Protein AF-A0A0U5F9D6-F1 (afdb_monomer_lite)

Secondary structure (DSSP, 8-state):
---HHHHHHHHTTTSHHHHHHHHHHHHHHHTBPBGGGHHHHHHTT--S-EEEHHHHHT--TT--SHHHHHHHTTPPEEEEBHHHHHTTS--EEEEEEEEEEEEEEE-SSTT-EEEEEEEEETTEEEEE-TTBEEEE-

Structure (mmCIF, N/CA/C/O backbone):
data_AF-A0A0U5F9D6-F1
#
_entry.id   AF-A0A0U5F9D6-F1
#
loop_
_atom_site.group_PDB
_atom_site.id
_atom_site.type_symbol
_atom_site.label_atom_id
_atom_site.label_alt_id
_atom_site.label_comp_id
_atom_site.label_asym_id
_atom_site.label_entity_id
_atom_site.label_seq_id
_atom_site.pdbx_PDB_ins_code
_atom_site.Cartn_x
_atom_site.Cartn_y
_atom_site.Cartn_z
_atom_site.occupancy
_atom_site.B_iso_or_equiv
_atom_site.auth_seq_id
_atom_site.auth_comp_id
_atom_site.auth_asym_id
_atom_site.auth_atom_id
_atom_site.pdbx_PDB_model_num
ATOM 1 N N . MET A 1 1 ? 6.878 -4.707 -37.206 1.00 58.22 1 MET A N 1
ATOM 2 C CA . MET A 1 1 ? 8.078 -3.952 -36.777 1.00 58.22 1 MET A CA 1
ATOM 3 C C . MET A 1 1 ? 7.713 -3.258 -35.471 1.00 58.22 1 MET A C 1
ATOM 5 O O . MET A 1 1 ? 6.906 -2.344 -35.515 1.00 58.22 1 MET A O 1
ATOM 9 N N . GLY A 1 2 ? 8.171 -3.765 -34.323 1.00 60.22 2 GLY A N 1
ATOM 10 C CA . GLY A 1 2 ? 7.666 -3.317 -33.017 1.00 60.22 2 GLY A CA 1
ATOM 11 C C . GLY A 1 2 ? 8.093 -1.899 -32.628 1.00 60.22 2 GLY A C 1
ATOM 12 O O . GLY A 1 2 ? 9.126 -1.391 -33.102 1.00 60.22 2 GLY A O 1
ATOM 13 N N . THR A 1 3 ? 7.311 -1.267 -31.755 1.00 76.88 3 THR A N 1
ATOM 14 C CA . THR A 1 3 ? 7.600 0.065 -31.203 1.00 76.88 3 THR A CA 1
ATOM 15 C C . THR A 1 3 ? 8.933 0.074 -30.439 1.00 76.88 3 THR A C 1
ATOM 17 O O . THR A 1 3 ? 9.499 -0.965 -30.083 1.00 76.88 3 THR A O 1
ATOM 20 N N . ARG A 1 4 ? 9.504 1.264 -30.207 1.00 70.12 4 ARG A N 1
ATOM 21 C CA . ARG A 1 4 ? 10.765 1.402 -29.451 1.00 70.12 4 ARG A CA 1
ATOM 22 C C . ARG A 1 4 ? 10.640 0.817 -28.036 1.00 70.12 4 ARG A C 1
ATOM 24 O O . ARG A 1 4 ? 11.594 0.209 -27.555 1.00 70.12 4 ARG A O 1
ATOM 31 N N . SER A 1 5 ? 9.469 0.960 -27.418 1.00 66.94 5 SER A N 1
ATOM 32 C CA . SER A 1 5 ? 9.148 0.407 -26.100 1.00 66.94 5 SER A CA 1
ATOM 33 C C . SER A 1 5 ? 9.071 -1.120 -26.116 1.00 66.94 5 SER A C 1
ATOM 35 O O . SER A 1 5 ? 9.673 -1.756 -25.258 1.00 66.94 5 SER A O 1
ATOM 37 N N . GLU A 1 6 ? 8.443 -1.723 -27.131 1.00 69.38 6 GLU A N 1
ATOM 38 C CA . GLU A 1 6 ? 8.389 -3.188 -27.287 1.00 69.38 6 GLU A CA 1
ATOM 39 C C . GLU A 1 6 ? 9.782 -3.805 -27.450 1.00 69.38 6 GLU A C 1
ATOM 41 O O . GLU A 1 6 ? 10.104 -4.819 -26.832 1.00 69.38 6 GLU A O 1
ATOM 46 N N . ARG A 1 7 ? 10.655 -3.160 -28.236 1.00 69.31 7 ARG A N 1
ATOM 47 C CA . ARG A 1 7 ? 12.043 -3.617 -28.414 1.00 69.31 7 ARG A CA 1
ATOM 48 C C . ARG A 1 7 ? 12.877 -3.494 -27.140 1.00 69.31 7 ARG A C 1
ATOM 50 O O . ARG A 1 7 ? 13.763 -4.316 -26.924 1.00 69.31 7 ARG A O 1
ATOM 57 N N . ALA A 1 8 ? 12.623 -2.480 -26.314 1.00 63.12 8 ALA A N 1
ATOM 58 C CA . ALA A 1 8 ? 13.271 -2.346 -25.014 1.00 63.12 8 ALA A CA 1
ATOM 59 C C . ALA A 1 8 ? 12.760 -3.409 -24.028 1.00 63.12 8 ALA A C 1
ATOM 61 O O . ALA A 1 8 ? 13.573 -4.080 -23.401 1.00 63.12 8 ALA A O 1
ATOM 62 N N . ALA A 1 9 ? 11.445 -3.634 -23.957 1.00 64.69 9 ALA A N 1
ATOM 63 C CA . ALA A 1 9 ? 10.848 -4.654 -23.095 1.00 64.69 9 ALA A CA 1
ATOM 64 C C . ALA A 1 9 ? 11.375 -6.066 -23.410 1.00 64.69 9 ALA A C 1
ATOM 66 O O . ALA A 1 9 ? 11.763 -6.793 -22.498 1.00 64.69 9 ALA A O 1
ATOM 67 N N . ALA A 1 10 ? 11.492 -6.421 -24.695 1.00 67.94 10 ALA A N 1
ATOM 68 C CA . ALA A 1 10 ? 12.020 -7.718 -25.121 1.00 67.94 10 ALA A CA 1
ATOM 69 C C . ALA A 1 10 ? 13.488 -7.951 -24.711 1.00 67.94 10 ALA A C 1
ATOM 71 O O . ALA A 1 10 ? 13.870 -9.079 -24.418 1.00 67.94 10 ALA A O 1
ATOM 72 N N . ARG A 1 11 ? 14.315 -6.896 -24.653 1.00 70.31 11 ARG A N 1
ATOM 73 C CA . ARG A 1 11 ? 15.733 -6.995 -24.249 1.00 70.31 11 ARG A CA 1
ATOM 74 C C . ARG A 1 11 ? 15.929 -7.248 -22.757 1.00 70.31 11 ARG A C 1
ATOM 76 O O . ARG A 1 11 ? 16.976 -7.753 -22.374 1.00 70.31 11 ARG A O 1
ATOM 83 N N . TYR A 1 12 ? 14.951 -6.875 -21.937 1.00 67.00 12 TYR A N 1
ATOM 84 C CA . TYR A 1 12 ? 15.023 -6.974 -20.478 1.00 67.00 12 TYR A CA 1
ATOM 85 C C . TYR A 1 12 ? 14.043 -8.004 -19.906 1.00 67.00 12 TYR A C 1
ATOM 87 O O . TYR A 1 12 ? 13.879 -8.074 -18.688 1.00 67.00 12 TYR A O 1
ATOM 95 N N . ALA A 1 13 ? 13.393 -8.804 -20.755 1.00 72.69 13 ALA A N 1
ATOM 96 C CA . ALA A 1 13 ? 12.479 -9.854 -20.326 1.00 72.69 13 ALA A CA 1
ATOM 97 C C . ALA A 1 13 ? 13.170 -10.804 -19.328 1.00 72.69 13 ALA A C 1
ATOM 99 O O . ALA A 1 13 ? 14.269 -11.287 -19.582 1.00 72.69 13 ALA A O 1
ATOM 100 N N . GLY A 1 14 ? 12.537 -11.031 -18.173 1.00 73.75 14 GLY A N 1
ATOM 101 C CA . GLY A 1 14 ? 13.081 -11.873 -17.099 1.00 73.75 14 GLY A CA 1
ATOM 102 C C . GLY A 1 14 ? 14.136 -11.212 -16.201 1.00 73.75 14 GLY A C 1
ATOM 103 O O . GLY A 1 14 ? 14.626 -11.858 -15.285 1.00 73.75 14 GLY A O 1
ATOM 104 N N . SER A 1 15 ? 14.482 -9.940 -16.426 1.00 81.50 15 SER A N 1
ATOM 105 C CA . SER A 1 15 ? 15.375 -9.190 -15.529 1.00 81.50 15 SE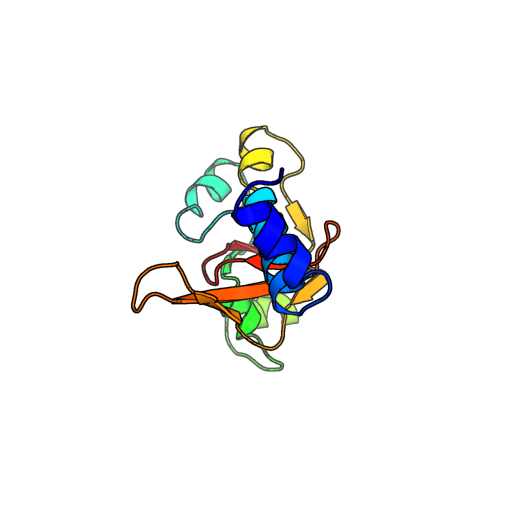R A CA 1
ATOM 106 C C . SER A 1 15 ? 14.633 -8.582 -14.333 1.00 81.50 15 SER A C 1
ATOM 108 O O . SER A 1 15 ? 13.431 -8.319 -14.413 1.00 81.50 15 SER A O 1
ATOM 110 N N . ALA A 1 16 ? 15.377 -8.227 -13.280 1.00 78.81 16 ALA A N 1
ATOM 111 C CA . ALA A 1 16 ? 14.863 -7.468 -12.134 1.00 78.81 16 ALA A CA 1
ATOM 112 C C . ALA A 1 16 ? 14.184 -6.143 -12.546 1.00 78.81 16 ALA A C 1
ATOM 114 O O . ALA A 1 16 ? 13.212 -5.710 -11.936 1.00 78.81 16 ALA A O 1
ATOM 115 N N . LEU A 1 17 ? 14.643 -5.512 -13.636 1.00 79.25 17 LEU A N 1
ATOM 116 C CA . LEU A 1 17 ? 14.007 -4.308 -14.176 1.00 79.25 17 LEU A CA 1
ATOM 117 C C . LEU A 1 17 ? 12.625 -4.608 -14.776 1.00 79.25 17 LEU A C 1
ATOM 119 O O . LEU A 1 17 ? 11.698 -3.813 -14.625 1.00 79.25 17 LEU A O 1
ATOM 123 N N . ALA A 1 18 ? 12.475 -5.737 -15.475 1.00 81.75 18 ALA A N 1
ATOM 124 C CA . ALA A 1 18 ? 11.175 -6.152 -15.997 1.00 81.75 18 ALA A CA 1
ATOM 125 C C . ALA A 1 18 ? 10.213 -6.529 -14.866 1.00 81.75 18 ALA A C 1
ATOM 127 O O . ALA A 1 18 ? 9.034 -6.197 -14.944 1.00 81.75 18 ALA A O 1
ATOM 128 N N . GLU A 1 19 ? 10.713 -7.162 -13.810 1.00 84.31 19 GLU A N 1
ATOM 129 C CA . GLU A 1 19 ? 9.939 -7.472 -12.611 1.00 84.31 19 GLU A CA 1
ATOM 130 C C . GLU A 1 19 ? 9.460 -6.214 -11.882 1.00 84.31 19 GLU A C 1
ATOM 132 O O . GLU A 1 19 ? 8.256 -6.060 -11.684 1.00 84.31 19 GLU A O 1
ATOM 137 N N . ALA A 1 20 ? 10.350 -5.253 -11.619 1.00 84.12 20 ALA A N 1
ATOM 138 C CA . ALA A 1 20 ? 9.979 -3.968 -11.030 1.00 84.12 20 ALA A CA 1
ATOM 139 C C . ALA A 1 20 ? 8.949 -3.211 -11.890 1.00 84.12 20 ALA A C 1
ATOM 141 O O . ALA A 1 20 ? 7.994 -2.640 -11.370 1.00 84.12 20 ALA A O 1
ATOM 142 N N . ASN A 1 21 ? 9.085 -3.239 -13.220 1.00 85.75 21 ASN A N 1
ATOM 143 C CA . ASN A 1 21 ? 8.097 -2.621 -14.108 1.00 85.75 21 ASN A CA 1
ATOM 144 C C . ASN A 1 21 ? 6.728 -3.317 -14.050 1.00 85.75 21 ASN A C 1
ATOM 146 O O . ASN A 1 21 ? 5.711 -2.624 -14.084 1.00 85.75 21 ASN A O 1
ATOM 150 N N . ARG A 1 22 ? 6.687 -4.655 -13.939 1.00 87.75 22 ARG A N 1
ATOM 151 C CA . ARG A 1 22 ? 5.435 -5.406 -13.741 1.00 87.75 22 ARG A CA 1
ATOM 152 C C . ARG A 1 22 ? 4.791 -5.058 -12.404 1.00 87.75 22 ARG A C 1
ATOM 154 O O . ARG A 1 22 ? 3.627 -4.679 -12.395 1.00 87.75 22 ARG A O 1
ATOM 161 N N . ALA A 1 23 ? 5.552 -5.093 -11.313 1.00 89.69 23 ALA A N 1
ATOM 162 C CA . ALA A 1 23 ? 5.040 -4.745 -9.989 1.00 89.69 23 ALA A CA 1
ATOM 163 C C . ALA A 1 23 ? 4.543 -3.292 -9.928 1.00 89.69 23 ALA A C 1
ATOM 165 O O . ALA A 1 23 ? 3.531 -2.990 -9.297 1.00 89.69 23 ALA A O 1
ATOM 166 N N . ARG A 1 24 ? 5.199 -2.372 -10.646 1.00 90.00 24 ARG A N 1
ATOM 167 C CA . ARG A 1 24 ? 4.718 -0.992 -10.782 1.00 90.00 24 ARG A CA 1
ATOM 168 C C . ARG A 1 24 ? 3.410 -0.905 -11.565 1.00 90.00 24 ARG A C 1
ATOM 170 O O . ARG A 1 24 ? 2.571 -0.082 -11.221 1.00 90.00 24 ARG A O 1
ATOM 177 N N . ALA A 1 25 ? 3.238 -1.710 -12.613 1.00 90.31 25 ALA A N 1
ATOM 178 C CA . ALA A 1 25 ? 1.980 -1.761 -13.356 1.00 90.31 25 ALA A CA 1
ATOM 179 C C . ALA A 1 25 ? 0.837 -2.259 -12.459 1.00 90.31 25 ALA A C 1
ATOM 181 O O . ALA A 1 25 ? -0.189 -1.591 -12.387 1.00 90.31 25 ALA A O 1
ATOM 182 N N . VAL A 1 26 ? 1.068 -3.326 -11.683 1.00 92.06 26 VAL A N 1
ATOM 183 C CA . VAL A 1 26 ? 0.111 -3.810 -10.673 1.00 92.06 26 VAL A CA 1
ATOM 184 C C . VAL A 1 26 ? -0.217 -2.704 -9.669 1.00 92.06 26 VAL A C 1
ATOM 186 O O . VAL A 1 26 ? -1.385 -2.418 -9.437 1.00 92.06 26 VAL A O 1
ATOM 189 N N . GLY A 1 27 ? 0.790 -2.016 -9.122 1.00 91.56 27 GLY A N 1
ATOM 190 C CA . GLY A 1 27 ? 0.570 -0.920 -8.172 1.00 91.56 27 GLY A CA 1
ATOM 191 C C . GLY A 1 27 ? -0.291 0.221 -8.730 1.00 91.56 27 GLY A C 1
ATOM 192 O O . GLY A 1 27 ? -1.146 0.748 -8.022 1.00 91.56 27 GLY A O 1
ATOM 193 N N . VAL A 1 28 ? -0.116 0.564 -10.010 1.00 91.06 28 VAL A N 1
ATOM 194 C CA . VAL A 1 28 ? -0.958 1.550 -10.710 1.00 91.06 28 VAL A CA 1
ATOM 195 C C . VAL A 1 28 ? -2.390 1.035 -10.871 1.00 91.06 28 VAL A C 1
ATOM 197 O O . VAL A 1 28 ? -3.329 1.773 -10.588 1.00 91.06 28 VAL A O 1
ATOM 200 N N . GLU A 1 29 ? -2.562 -0.219 -11.291 1.00 92.00 29 GLU A N 1
ATOM 201 C CA . GLU A 1 29 ? -3.876 -0.849 -11.489 1.00 92.00 29 GLU A CA 1
ATOM 202 C C . GLU A 1 29 ? -4.659 -1.028 -10.185 1.00 92.00 29 GLU A C 1
ATOM 204 O O . GLU A 1 29 ? -5.886 -0.965 -10.187 1.00 92.00 29 GLU A O 1
ATOM 209 N N . LEU A 1 30 ? -3.974 -1.233 -9.057 1.00 92.06 30 LEU A N 1
ATOM 210 C CA . LEU A 1 30 ? -4.627 -1.298 -7.751 1.00 92.06 30 LEU A CA 1
ATOM 211 C C . LEU A 1 30 ? -5.301 0.024 -7.374 1.00 92.06 30 LEU A C 1
ATOM 213 O O . LEU A 1 30 ? -6.274 -0.002 -6.616 1.00 92.06 30 LEU A O 1
ATOM 217 N N . GLY A 1 31 ? -4.781 1.157 -7.863 1.00 92.56 31 GLY A N 1
ATOM 218 C CA . GLY A 1 31 ? -5.325 2.484 -7.575 1.00 92.56 31 GLY A CA 1
ATOM 219 C C . GLY A 1 31 ? -5.504 2.726 -6.076 1.00 92.56 31 GLY A C 1
ATOM 220 O O . GLY A 1 31 ? -6.540 3.244 -5.662 1.00 92.56 31 GLY A O 1
ATOM 221 N N . ALA A 1 32 ? -4.556 2.253 -5.259 1.00 95.88 32 ALA A N 1
ATOM 222 C CA . ALA A 1 32 ? -4.650 2.348 -3.809 1.00 95.88 32 ALA A CA 1
ATOM 223 C C . ALA A 1 32 ? -4.659 3.818 -3.365 1.00 95.88 32 ALA A C 1
ATOM 225 O O . ALA A 1 32 ? -3.913 4.637 -3.906 1.00 95.88 32 ALA A O 1
ATOM 226 N N . LEU A 1 33 ? -5.511 4.141 -2.394 1.00 96.81 33 LEU A N 1
ATOM 227 C CA . LEU A 1 33 ? -5.618 5.487 -1.844 1.00 96.81 33 LEU A CA 1
ATOM 228 C C . LEU A 1 33 ? -4.308 5.925 -1.187 1.00 96.81 33 LEU A C 1
ATOM 230 O O . LEU A 1 33 ? -3.615 5.122 -0.559 1.00 96.81 33 LEU A O 1
ATOM 234 N N . LEU A 1 34 ? -4.000 7.211 -1.305 1.00 97.06 34 LEU A N 1
ATOM 235 C CA . LEU A 1 34 ? -2.848 7.841 -0.667 1.00 97.06 34 LEU A CA 1
ATOM 236 C C . LEU A 1 34 ? -3.280 8.582 0.598 1.00 97.06 34 LEU A C 1
ATOM 238 O O . LEU A 1 34 ? -4.464 8.803 0.829 1.00 97.06 34 LEU A O 1
ATOM 242 N N . GLU A 1 35 ? -2.324 8.998 1.423 1.00 96.06 35 GLU A N 1
ATOM 243 C CA . GLU A 1 35 ? -2.570 9.723 2.676 1.00 96.06 35 GLU A CA 1
ATOM 244 C C . GLU A 1 35 ? -3.467 10.954 2.468 1.00 96.06 35 GLU A C 1
ATOM 246 O O . GLU A 1 35 ? -4.379 11.217 3.259 1.00 96.06 35 GLU A O 1
ATOM 251 N N . ALA A 1 36 ? -3.280 11.649 1.343 1.00 95.56 36 ALA A N 1
ATOM 252 C CA . ALA A 1 36 ? -4.107 12.779 0.927 1.00 95.56 36 ALA A CA 1
ATOM 253 C C . ALA A 1 36 ? -5.598 12.422 0.735 1.00 95.56 36 ALA A C 1
ATOM 255 O O . ALA A 1 36 ? -6.456 13.295 0.851 1.00 95.56 36 ALA A O 1
ATOM 256 N N . ASP A 1 37 ? -5.919 11.149 0.498 1.00 95.38 37 ASP A N 1
ATOM 257 C CA . ASP A 1 37 ? -7.271 10.635 0.268 1.00 95.38 37 ASP A CA 1
ATOM 258 C C . ASP A 1 37 ? -7.945 10.111 1.549 1.00 95.38 37 ASP A C 1
ATOM 260 O O . ASP A 1 37 ? -9.003 9.477 1.486 1.00 95.38 37 ASP A O 1
ATOM 264 N N . THR A 1 38 ? -7.371 10.369 2.730 1.00 94.50 38 THR A N 1
ATOM 265 C CA . THR A 1 38 ? -7.929 9.904 4.014 1.00 94.50 38 THR A CA 1
ATOM 266 C C . THR A 1 38 ? -9.393 10.316 4.189 1.00 94.50 38 THR A C 1
ATOM 268 O O . THR A 1 38 ? -10.209 9.522 4.660 1.00 94.50 38 THR A O 1
ATOM 271 N N . GLU A 1 39 ? -9.765 11.528 3.771 1.00 93.56 39 GLU A N 1
ATOM 272 C CA . GLU A 1 39 ? -11.149 11.999 3.882 1.00 93.56 39 GLU A CA 1
ATOM 273 C C . GLU A 1 39 ? -12.108 11.198 2.991 1.00 93.56 39 GLU A C 1
ATOM 275 O O . GLU A 1 39 ? -13.211 10.859 3.420 1.00 93.56 39 GLU A O 1
ATOM 280 N N . THR A 1 40 ? -11.669 10.784 1.797 1.00 92.81 40 THR A N 1
ATOM 281 C CA . THR A 1 40 ? -12.444 9.901 0.909 1.00 92.81 40 THR A CA 1
ATOM 282 C C . THR A 1 40 ? -12.824 8.609 1.629 1.00 92.81 40 THR A C 1
ATOM 284 O O . THR A 1 40 ? -13.972 8.165 1.562 1.00 92.81 40 THR A O 1
ATOM 287 N N . LEU A 1 41 ? -11.892 8.025 2.381 1.00 92.50 41 LEU A N 1
ATOM 288 C CA . LEU A 1 41 ? -12.126 6.816 3.167 1.00 92.50 41 LEU A CA 1
ATOM 289 C C . LEU A 1 41 ? -13.146 7.057 4.297 1.00 92.50 41 LEU A C 1
ATOM 291 O O . LEU A 1 41 ? -14.059 6.247 4.490 1.00 92.50 41 LEU A O 1
ATOM 295 N N . ARG A 1 42 ? -13.057 8.202 4.992 1.00 92.81 42 ARG A N 1
ATOM 296 C CA . ARG A 1 42 ? -13.996 8.583 6.066 1.00 92.81 42 ARG A CA 1
ATOM 297 C C . ARG A 1 42 ? -15.414 8.828 5.556 1.00 92.81 42 ARG A C 1
ATOM 299 O O . ARG A 1 42 ? -16.363 8.353 6.185 1.00 92.81 42 ARG A O 1
ATOM 306 N N . VAL A 1 43 ? -15.561 9.525 4.430 1.00 93.25 43 VAL A N 1
ATOM 307 C CA . VAL A 1 43 ? -16.857 9.787 3.779 1.00 93.25 43 VAL A CA 1
ATOM 308 C C . VAL A 1 43 ? -17.534 8.482 3.355 1.00 93.25 43 VAL A C 1
ATOM 310 O O . VAL A 1 43 ? -18.747 8.347 3.492 1.00 93.25 43 VAL A O 1
ATOM 313 N N . ASN A 1 44 ? -16.753 7.483 2.939 1.00 92.94 44 ASN A N 1
ATOM 314 C CA . ASN A 1 44 ? -17.251 6.148 2.594 1.00 92.94 44 ASN A CA 1
ATOM 315 C C . ASN A 1 44 ? -17.481 5.229 3.815 1.00 92.94 44 ASN A C 1
ATOM 317 O O . ASN A 1 44 ? -17.671 4.024 3.663 1.00 92.94 44 ASN A O 1
ATOM 321 N N . GLY A 1 45 ? -17.479 5.777 5.035 1.00 91.19 45 GLY A N 1
ATOM 322 C CA . GLY A 1 45 ? -17.896 5.067 6.247 1.00 91.19 45 GLY A CA 1
ATOM 323 C C . GLY A 1 45 ? -16.819 4.215 6.919 1.00 91.19 45 GLY A C 1
ATOM 324 O O . GLY A 1 45 ? -17.103 3.574 7.932 1.00 91.19 45 GLY A O 1
ATOM 325 N N . TYR A 1 46 ? -15.579 4.228 6.429 1.00 92.75 46 TYR A N 1
ATOM 326 C CA . TYR A 1 46 ? -14.481 3.510 7.073 1.00 92.75 46 TYR A CA 1
ATOM 327 C C . TYR A 1 46 ? -13.973 4.296 8.293 1.00 92.75 46 TYR A C 1
ATOM 329 O O . TYR A 1 46 ? -13.436 5.406 8.205 1.00 92.75 46 TYR A O 1
ATOM 337 N N . ARG A 1 47 ? -14.179 3.720 9.481 1.00 92.94 47 ARG A N 1
ATOM 338 C CA . ARG A 1 47 ? -13.815 4.321 10.777 1.00 92.94 47 ARG A CA 1
ATOM 339 C C . ARG A 1 47 ? -12.610 3.662 11.440 1.00 92.94 47 ARG A C 1
ATOM 341 O O . ARG A 1 47 ? -12.139 4.168 12.452 1.00 92.94 47 ARG A O 1
ATOM 348 N N . GLN A 1 48 ? -12.099 2.596 10.838 1.00 95.19 48 GLN A N 1
ATOM 349 C CA . GLN A 1 48 ? -10.924 1.866 11.288 1.00 95.19 48 GLN A CA 1
ATOM 350 C C . GLN A 1 48 ? -9.683 2.771 11.428 1.00 95.19 48 GLN A C 1
ATOM 352 O O . GLN A 1 48 ? -9.622 3.840 10.799 1.00 95.19 48 GLN A O 1
ATOM 357 N N . PRO A 1 49 ? -8.694 2.352 12.238 1.00 95.50 49 PRO A N 1
ATOM 358 C CA . PRO A 1 49 ? -7.372 2.959 12.247 1.00 95.50 49 PRO A CA 1
ATOM 359 C C . PRO A 1 49 ? -6.739 2.899 10.856 1.00 95.50 49 PRO A C 1
ATOM 361 O O .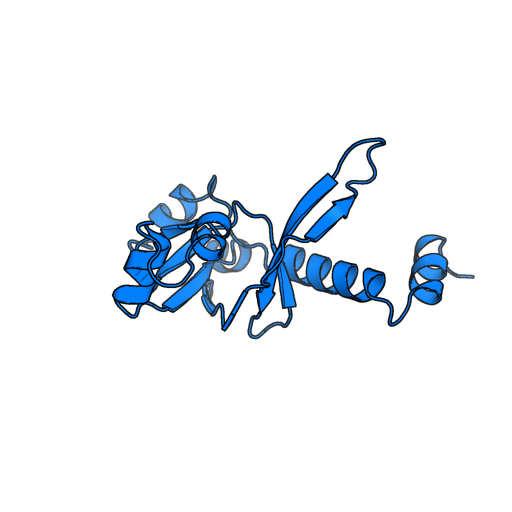 PRO A 1 49 ? -6.912 1.926 10.118 1.00 95.50 49 PRO A O 1
ATOM 364 N N . VAL A 1 50 ? -6.011 3.955 10.505 1.00 95.81 50 VAL A N 1
ATOM 365 C CA . VAL A 1 50 ? -5.272 4.052 9.247 1.00 95.81 50 VAL A CA 1
ATOM 366 C C . VAL A 1 50 ? -3.853 4.521 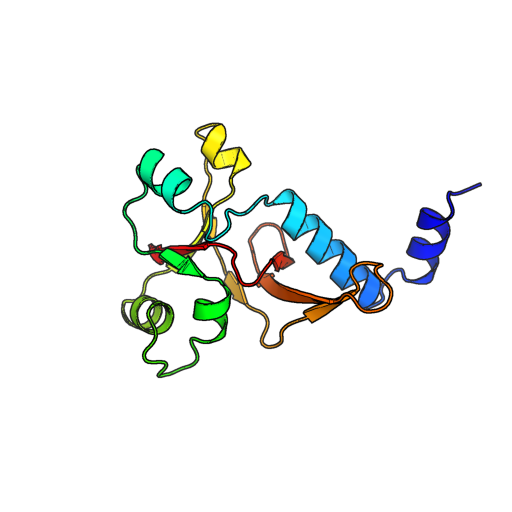9.524 1.00 95.81 50 VAL A C 1
ATOM 368 O O . VAL A 1 50 ? -3.643 5.358 10.399 1.00 95.81 50 VAL A O 1
ATOM 371 N N . THR A 1 51 ? -2.894 3.987 8.780 1.00 95.69 51 THR A N 1
ATOM 372 C CA . THR A 1 51 ? -1.494 4.432 8.771 1.00 95.69 51 THR A CA 1
ATOM 373 C C . THR A 1 51 ? -1.013 4.555 7.328 1.00 95.69 51 THR A C 1
ATOM 375 O O . THR A 1 51 ? -1.736 4.209 6.395 1.00 95.69 51 THR A O 1
ATOM 378 N N . THR A 1 52 ? 0.212 5.029 7.119 1.00 96.31 52 THR A N 1
ATOM 379 C CA . THR A 1 52 ? 0.864 4.969 5.805 1.00 96.31 52 THR A CA 1
ATOM 380 C C . THR A 1 52 ? 1.633 3.660 5.632 1.00 96.31 52 THR A C 1
ATOM 382 O O . THR A 1 52 ? 1.994 2.993 6.609 1.00 96.31 52 THR A O 1
ATOM 385 N N . LEU A 1 53 ? 1.907 3.296 4.381 1.00 95.81 53 LEU A N 1
ATOM 386 C CA . LEU A 1 53 ? 2.764 2.165 4.038 1.00 95.81 53 LEU A CA 1
ATOM 387 C C . LEU A 1 53 ? 4.199 2.380 4.539 1.00 95.81 53 LEU A C 1
ATOM 389 O O . LEU A 1 53 ? 4.849 1.424 4.945 1.00 95.81 53 LEU A O 1
ATOM 393 N N . ASP A 1 54 ? 4.675 3.626 4.577 1.00 95.12 54 ASP A N 1
ATOM 394 C CA . ASP A 1 54 ? 5.965 3.973 5.178 1.00 95.12 54 ASP A CA 1
ATOM 395 C C . ASP A 1 54 ? 6.010 3.663 6.680 1.00 95.12 54 ASP A C 1
ATOM 397 O O . ASP A 1 54 ? 6.982 3.087 7.167 1.00 95.12 54 ASP A O 1
ATOM 401 N N . ALA A 1 55 ? 4.934 3.984 7.410 1.00 94.44 55 ALA A N 1
ATOM 402 C CA . ALA A 1 55 ? 4.824 3.675 8.833 1.00 94.44 55 ALA A CA 1
ATOM 403 C C . ALA A 1 55 ? 4.777 2.163 9.087 1.00 94.44 55 ALA A C 1
ATOM 405 O O . ALA A 1 55 ? 5.427 1.683 10.016 1.00 94.44 55 ALA A O 1
ATOM 406 N N . LEU A 1 56 ? 4.053 1.421 8.238 1.00 93.69 56 LEU A N 1
ATOM 407 C CA . LEU A 1 56 ? 4.032 -0.042 8.257 1.00 93.69 56 LEU A CA 1
ATOM 408 C C . LEU A 1 56 ? 5.420 -0.629 7.966 1.00 93.69 56 LEU A C 1
ATOM 410 O O . LEU A 1 56 ? 5.879 -1.500 8.692 1.00 93.69 56 LEU A O 1
ATOM 414 N N . TRP A 1 57 ? 6.126 -0.120 6.958 1.00 93.25 57 TRP A N 1
ATOM 415 C CA . TRP A 1 57 ? 7.486 -0.557 6.635 1.00 93.25 57 TRP A CA 1
ATOM 416 C C . TRP A 1 57 ? 8.487 -0.265 7.759 1.00 93.25 57 TRP A C 1
ATOM 418 O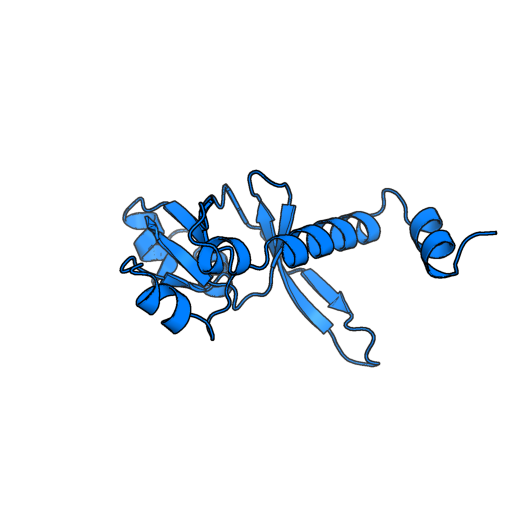 O . TRP A 1 57 ? 9.375 -1.070 8.029 1.00 93.25 57 TRP A O 1
ATOM 428 N N . ALA A 1 58 ? 8.320 0.857 8.460 1.00 90.75 58 ALA A N 1
ATOM 429 C CA . ALA A 1 58 ? 9.114 1.196 9.637 1.00 90.75 58 ALA A CA 1
ATOM 430 C C . ALA A 1 58 ? 8.701 0.419 10.906 1.00 90.75 58 ALA A C 1
ATOM 432 O O . ALA A 1 58 ? 9.410 0.472 11.916 1.00 90.75 58 ALA A O 1
ATOM 433 N N . ALA A 1 59 ? 7.563 -0.285 10.894 1.00 85.88 59 ALA A N 1
ATOM 434 C CA . ALA A 1 59 ? 7.095 -1.097 12.010 1.00 85.88 59 ALA A CA 1
ATOM 435 C C . ALA A 1 59 ? 7.826 -2.450 12.032 1.00 85.88 59 ALA A C 1
ATOM 437 O O . ALA A 1 59 ? 7.301 -3.484 11.633 1.00 85.88 59 ALA A O 1
ATOM 438 N N . GLY A 1 60 ? 9.082 -2.434 12.482 1.00 66.31 60 GLY A N 1
ATOM 439 C CA . GLY A 1 60 ? 9.798 -3.651 12.863 1.00 66.31 60 GLY A CA 1
ATOM 440 C C . GLY A 1 60 ? 9.336 -4.194 14.227 1.00 66.31 60 GLY A C 1
ATOM 441 O O . GLY A 1 60 ? 8.581 -3.522 14.937 1.00 66.31 60 GLY A O 1
ATOM 442 N N . PRO A 1 61 ? 9.819 -5.380 14.644 1.00 57.00 61 PRO A N 1
ATOM 443 C CA . PRO A 1 61 ? 9.545 -5.921 15.974 1.00 57.00 61 PRO A CA 1
ATOM 444 C C . PRO A 1 61 ? 9.923 -4.919 17.079 1.00 57.00 61 PRO A C 1
ATOM 446 O O . PRO A 1 61 ? 11.083 -4.514 17.173 1.00 57.00 61 PRO A O 1
ATOM 449 N N . GLY A 1 62 ? 8.953 -4.520 17.910 1.00 58.19 62 GLY A N 1
ATOM 450 C CA . GLY A 1 62 ? 9.149 -3.561 19.008 1.00 58.19 62 GLY A CA 1
ATOM 451 C C . GLY A 1 62 ? 9.120 -2.078 18.608 1.00 58.19 62 GLY A C 1
ATOM 452 O O . GLY A 1 62 ? 9.594 -1.239 19.374 1.00 58.19 62 GLY A O 1
ATOM 453 N N . SER A 1 63 ? 8.606 -1.740 17.421 1.00 74.44 63 SER A N 1
ATOM 454 C CA . SER A 1 63 ? 8.425 -0.347 16.994 1.00 74.44 63 SER A CA 1
ATOM 455 C C . SER A 1 63 ? 7.275 0.334 17.748 1.00 74.44 63 SER A C 1
ATOM 457 O O . SER A 1 63 ? 6.137 -0.121 17.682 1.00 74.44 63 SER A O 1
ATOM 459 N N . ASP A 1 64 ? 7.549 1.462 18.412 1.00 80.12 64 ASP A N 1
ATOM 460 C CA . ASP A 1 64 ? 6.554 2.288 19.128 1.00 80.12 64 ASP A CA 1
ATOM 461 C C . ASP A 1 64 ? 5.858 3.300 18.193 1.00 80.12 64 ASP A C 1
ATOM 463 O O . ASP A 1 64 ? 5.695 4.480 18.505 1.00 80.12 64 ASP A O 1
ATOM 467 N N . ASN A 1 65 ? 5.513 2.863 16.979 1.00 88.12 65 ASN A N 1
ATOM 468 C CA . ASN A 1 65 ? 4.757 3.670 16.023 1.00 88.12 65 ASN A CA 1
ATOM 469 C C . ASN A 1 65 ? 3.316 3.152 15.888 1.00 88.12 65 ASN A C 1
ATOM 471 O O . ASN A 1 65 ? 2.972 2.068 16.361 1.00 88.12 65 ASN A O 1
ATOM 475 N N . ASP A 1 66 ? 2.452 3.937 15.240 1.00 88.56 66 ASP A N 1
ATOM 476 C CA . ASP A 1 66 ? 1.033 3.592 15.104 1.00 88.56 66 ASP A CA 1
ATOM 477 C C . ASP A 1 66 ? 0.821 2.210 14.485 1.00 88.56 66 ASP A C 1
ATOM 479 O O . ASP A 1 66 ? 0.007 1.446 14.996 1.00 88.56 66 ASP A O 1
ATOM 483 N N . ALA A 1 67 ? 1.585 1.873 13.442 1.00 89.12 67 ALA A N 1
ATOM 484 C CA . ALA A 1 67 ? 1.502 0.589 12.753 1.00 89.12 67 ALA A CA 1
ATOM 485 C C . ALA A 1 67 ? 1.974 -0.581 13.632 1.00 89.12 67 ALA A C 1
ATOM 487 O O . ALA A 1 67 ? 1.308 -1.611 13.662 1.00 89.12 67 ALA A O 1
ATOM 488 N N . GLY A 1 68 ? 3.056 -0.408 14.397 1.00 88.50 68 GLY A N 1
ATOM 489 C CA . GLY A 1 68 ? 3.546 -1.388 15.367 1.00 88.50 68 GLY A CA 1
ATOM 490 C C . GLY A 1 68 ? 2.485 -1.719 16.411 1.00 88.50 68 GLY A C 1
ATOM 491 O O . GLY A 1 68 ? 2.177 -2.888 16.622 1.00 88.50 68 GLY A O 1
ATOM 492 N N . ARG A 1 69 ? 1.802 -0.698 16.946 1.00 91.06 69 ARG A N 1
ATOM 493 C CA . ARG A 1 69 ? 0.673 -0.904 17.868 1.00 91.06 69 ARG A CA 1
ATOM 494 C C . ARG A 1 69 ? -0.481 -1.675 17.231 1.00 91.06 69 ARG A C 1
ATOM 496 O O . ARG A 1 69 ? -1.078 -2.516 17.891 1.00 91.06 69 ARG A O 1
ATOM 503 N N . GLN A 1 70 ? -0.802 -1.416 15.960 1.00 92.62 70 GLN A N 1
ATOM 504 C CA . GLN A 1 70 ? -1.857 -2.175 15.274 1.00 92.62 70 GLN A CA 1
ATOM 505 C C . GLN A 1 70 ? -1.473 -3.654 15.092 1.00 92.62 70 GLN A C 1
ATOM 507 O O . GLN A 1 70 ? -2.324 -4.523 15.277 1.00 92.62 70 GLN A O 1
ATOM 512 N N . ILE A 1 71 ? -0.203 -3.935 14.777 1.00 90.19 71 ILE A N 1
ATOM 513 C CA . ILE A 1 71 ? 0.334 -5.302 14.669 1.00 90.19 71 ILE A CA 1
ATOM 514 C C . ILE A 1 71 ? 0.270 -6.010 16.026 1.00 90.19 71 ILE A C 1
ATOM 516 O O . ILE A 1 71 ? -0.212 -7.139 16.101 1.00 90.19 71 ILE A O 1
ATOM 520 N N . ASP A 1 72 ? 0.691 -5.338 17.099 1.00 90.25 72 ASP A N 1
ATOM 521 C CA . ASP A 1 72 ? 0.657 -5.881 18.463 1.00 90.25 72 ASP A CA 1
ATOM 522 C C . ASP A 1 72 ? -0.781 -6.149 18.949 1.00 90.25 72 ASP A C 1
ATOM 524 O O . ASP A 1 72 ? -1.023 -7.096 19.699 1.00 90.25 72 ASP A O 1
ATOM 528 N N . GLU A 1 73 ? -1.757 -5.360 18.484 1.00 91.69 73 GLU A N 1
ATOM 529 C CA . GLU A 1 73 ? -3.195 -5.588 18.702 1.00 91.69 73 GLU A CA 1
ATOM 530 C C . GLU A 1 73 ? -3.774 -6.741 17.853 1.00 91.69 73 GLU A C 1
ATOM 532 O O . GLU A 1 73 ? -4.953 -7.075 17.996 1.00 91.69 73 GLU A O 1
ATOM 537 N N . GLY A 1 74 ? -2.973 -7.363 16.982 1.00 90.56 74 GLY A N 1
ATOM 538 C CA . GLY A 1 74 ? -3.390 -8.466 16.115 1.00 90.56 74 GLY A CA 1
ATOM 539 C C . GLY A 1 74 ? -4.263 -8.037 14.936 1.00 90.56 74 GLY A C 1
ATOM 540 O O . GLY A 1 74 ? -5.000 -8.865 14.400 1.00 90.56 74 GLY A O 1
ATOM 541 N N . ARG A 1 75 ? -4.214 -6.757 14.546 1.00 94.00 75 ARG A N 1
ATOM 542 C CA . ARG A 1 75 ? -4.984 -6.241 13.409 1.00 94.00 75 ARG A CA 1
ATOM 543 C C . ARG A 1 75 ? -4.303 -6.552 12.091 1.00 94.00 75 ARG A C 1
ATOM 545 O O . ARG A 1 75 ? -3.083 -6.481 11.956 1.00 94.00 75 ARG A O 1
ATOM 552 N N . GLU A 1 76 ? -5.119 -6.807 11.085 1.00 93.94 76 GLU A N 1
ATOM 553 C CA . GLU A 1 76 ? -4.663 -7.130 9.743 1.00 93.94 76 GLU A CA 1
ATOM 554 C C . GLU A 1 76 ? -4.598 -5.873 8.854 1.00 93.94 76 GLU A C 1
ATOM 556 O O . GLU A 1 76 ? -5.543 -5.073 8.849 1.00 93.94 76 GLU A O 1
ATOM 561 N N . PRO A 1 77 ? -3.516 -5.685 8.073 1.00 96.62 77 PRO A N 1
ATOM 562 C CA . PRO A 1 77 ? -3.371 -4.562 7.153 1.00 96.62 77 PRO A CA 1
ATOM 563 C C . PRO A 1 77 ? -4.072 -4.800 5.803 1.00 96.62 77 PRO A C 1
ATOM 565 O O . PRO A 1 77 ? -3.953 -5.855 5.177 1.00 96.62 77 PRO A O 1
ATOM 568 N N . TYR A 1 78 ? -4.755 -3.770 5.302 1.00 97.56 78 TYR A N 1
ATOM 569 C CA . TYR A 1 78 ? -5.445 -3.769 4.010 1.00 97.56 78 TYR A CA 1
ATOM 570 C C . TYR A 1 78 ? -5.095 -2.522 3.194 1.00 97.56 78 TYR A C 1
ATOM 572 O O . TYR A 1 78 ? -5.079 -1.406 3.715 1.00 97.56 78 TYR A O 1
ATOM 580 N N . LEU A 1 79 ? -4.914 -2.702 1.886 1.00 97.12 79 LEU A N 1
ATOM 581 C CA . LEU A 1 79 ? -4.969 -1.610 0.917 1.00 97.12 79 LEU A CA 1
ATOM 582 C C . LEU A 1 79 ? -6.425 -1.233 0.654 1.00 97.12 79 LEU A C 1
ATOM 584 O O . LEU A 1 79 ? -7.308 -2.094 0.647 1.00 97.12 79 LEU A O 1
ATOM 588 N N . VAL A 1 80 ? -6.660 0.045 0.364 1.00 95.38 80 VAL A N 1
ATOM 589 C CA . VAL A 1 80 ? -7.972 0.543 -0.064 1.00 95.38 80 VAL A CA 1
ATOM 590 C C . VAL A 1 80 ? -7.880 0.964 -1.527 1.00 95.38 80 VAL A C 1
ATOM 592 O O . VAL A 1 80 ? -7.289 1.992 -1.841 1.00 95.38 80 VAL A O 1
ATOM 595 N N . CYS A 1 81 ? -8.455 0.173 -2.429 1.00 94.62 81 CYS A N 1
ATOM 596 C CA . CYS A 1 81 ? -8.534 0.456 -3.860 1.00 94.62 81 CYS A CA 1
ATOM 597 C C . CYS A 1 81 ? -9.552 1.575 -4.123 1.00 94.62 81 CYS A C 1
ATOM 599 O O . CYS A 1 81 ? -10.760 1.369 -3.980 1.00 94.62 81 CYS A O 1
ATOM 601 N N . GLY A 1 82 ? -9.074 2.752 -4.530 1.00 92.62 82 GLY A N 1
ATOM 602 C CA . GLY A 1 82 ? -9.891 3.954 -4.696 1.00 92.62 82 GLY A CA 1
ATOM 603 C C . GLY A 1 82 ? -10.983 3.820 -5.758 1.00 92.62 82 GLY A C 1
ATOM 604 O O . GLY A 1 82 ? -12.115 4.241 -5.530 1.00 92.62 82 GLY A O 1
ATOM 605 N N . GLU A 1 83 ? -10.686 3.172 -6.887 1.00 91.31 83 GLU A N 1
ATOM 606 C CA . GLU A 1 83 ? -11.685 2.948 -7.940 1.00 91.31 83 GLU A CA 1
ATOM 607 C C . GLU A 1 83 ? -12.829 2.056 -7.439 1.00 91.31 83 GLU A C 1
ATOM 609 O O . GLU A 1 83 ? -13.998 2.433 -7.528 1.00 91.31 83 GLU A O 1
ATOM 614 N N . ALA A 1 84 ? -12.499 0.918 -6.823 1.00 91.81 84 ALA A N 1
ATOM 615 C CA . ALA A 1 84 ? -13.492 0.017 -6.247 1.00 91.81 84 ALA A CA 1
ATOM 616 C C . ALA A 1 84 ? -14.302 0.696 -5.129 1.00 91.81 84 ALA A C 1
ATOM 618 O O . ALA A 1 84 ? -15.513 0.491 -5.042 1.00 91.81 84 ALA A O 1
ATOM 619 N N . LEU A 1 85 ? -13.661 1.547 -4.317 1.00 93.12 85 LEU A N 1
ATOM 620 C CA . LEU A 1 85 ? -14.335 2.349 -3.294 1.00 93.12 85 LEU A CA 1
ATOM 621 C C . LEU A 1 85 ? -15.368 3.292 -3.918 1.00 93.12 85 LEU A C 1
ATOM 623 O O . LEU A 1 85 ? -16.514 3.317 -3.480 1.00 93.12 85 LEU A O 1
ATOM 627 N N . SER A 1 86 ? -14.983 4.014 -4.972 1.00 89.81 86 SER A N 1
ATOM 628 C CA . SER A 1 86 ? -15.859 4.965 -5.669 1.00 89.81 86 SER A CA 1
ATOM 629 C C . SER A 1 86 ? -17.087 4.307 -6.310 1.00 89.81 86 SER A C 1
ATOM 631 O O . SER A 1 86 ? -18.124 4.946 -6.473 1.00 89.81 86 SER A O 1
ATOM 633 N N . GLN A 1 87 ? -16.977 3.017 -6.638 1.00 91.25 87 GLN A N 1
ATOM 634 C CA . GLN A 1 87 ? -18.033 2.213 -7.253 1.00 91.25 87 GLN A CA 1
ATOM 635 C C . GLN A 1 87 ? -18.879 1.445 -6.223 1.00 91.25 87 GLN A C 1
ATOM 637 O O . GLN A 1 87 ? -19.763 0.682 -6.608 1.00 91.25 87 GLN A O 1
ATOM 642 N N . GLY A 1 88 ? -18.619 1.608 -4.919 1.00 88.44 88 GLY A N 1
ATOM 643 C CA . GLY A 1 88 ? -19.319 0.863 -3.866 1.00 88.44 88 GLY A CA 1
ATOM 644 C C . GLY A 1 88 ? -19.037 -0.645 -3.888 1.00 88.44 88 GLY A C 1
ATOM 645 O O . GLY A 1 88 ? -19.858 -1.434 -3.422 1.00 88.44 88 GLY A O 1
ATOM 646 N N . MET A 1 89 ? -17.900 -1.059 -4.453 1.00 91.00 89 MET A N 1
ATOM 647 C CA . MET A 1 89 ? -17.481 -2.458 -4.561 1.00 91.00 89 MET A CA 1
ATOM 648 C C . MET A 1 89 ? -16.581 -2.878 -3.388 1.00 91.00 89 MET A C 1
ATOM 650 O O . MET A 1 89 ? -16.253 -2.092 -2.498 1.00 91.00 89 MET A O 1
ATOM 654 N N . HIS A 1 90 ? -16.146 -4.144 -3.391 1.00 88.62 90 HIS A N 1
ATOM 655 C CA . HIS A 1 90 ? -15.142 -4.657 -2.457 1.00 88.62 90 HIS A CA 1
ATOM 656 C C . HIS A 1 90 ? -13.794 -3.944 -2.657 1.00 88.62 90 HIS A C 1
ATOM 658 O O . HIS A 1 90 ? -12.969 -4.355 -3.469 1.00 88.62 90 HIS A O 1
ATOM 664 N N . ALA A 1 91 ? -13.600 -2.857 -1.910 1.00 93.19 91 ALA A N 1
ATOM 665 C CA . ALA A 1 91 ? -12.463 -1.953 -2.051 1.00 93.19 91 ALA A CA 1
ATOM 666 C C . ALA A 1 91 ? -11.223 -2.364 -1.255 1.00 93.19 91 ALA A C 1
ATOM 668 O O . ALA A 1 91 ? -10.175 -1.752 -1.415 1.00 93.19 91 ALA A O 1
ATOM 669 N N . LEU A 1 92 ? -11.333 -3.360 -0.377 1.00 95.56 92 LEU A N 1
ATOM 670 C CA . LEU A 1 92 ? -10.217 -3.774 0.461 1.00 95.56 92 LEU A CA 1
ATOM 671 C C . LEU A 1 92 ? -9.475 -4.957 -0.132 1.00 95.56 92 LEU A C 1
ATOM 673 O O . LEU A 1 92 ? -10.087 -5.964 -0.493 1.00 95.56 92 LEU A O 1
ATOM 677 N N . LEU A 1 93 ? -8.152 -4.845 -0.148 1.00 95.94 93 LEU A N 1
ATOM 678 C CA . LEU A 1 93 ? -7.253 -5.905 -0.572 1.00 95.94 93 LEU A CA 1
ATOM 679 C C . LEU A 1 93 ? -6.277 -6.221 0.572 1.00 95.94 93 LEU A C 1
ATOM 681 O O . LEU A 1 93 ? -5.570 -5.309 1.003 1.00 95.94 93 LEU A O 1
ATOM 685 N N . PRO A 1 94 ? -6.231 -7.469 1.075 1.00 96.50 94 PRO A N 1
ATOM 686 C CA . PRO A 1 94 ? -5.298 -7.845 2.131 1.00 96.50 94 PRO A CA 1
ATOM 687 C C . PRO A 1 94 ? -3.842 -7.611 1.720 1.00 96.50 94 PRO A C 1
ATOM 689 O O . PRO A 1 94 ? -3.455 -7.925 0.587 1.00 96.50 94 PRO A O 1
ATOM 692 N N . VAL A 1 95 ? -3.047 -7.104 2.659 1.00 95.81 95 VAL A N 1
ATOM 693 C CA . VAL A 1 95 ? -1.587 -7.052 2.557 1.00 95.81 95 VAL A CA 1
ATOM 694 C C . VAL A 1 95 ? -1.029 -8.304 3.222 1.00 95.81 95 VAL A C 1
ATOM 696 O O . VAL A 1 95 ? -1.229 -8.514 4.414 1.00 95.81 95 VAL A O 1
ATOM 699 N N . TRP A 1 96 ? -0.367 -9.158 2.445 1.00 93.88 96 TRP A N 1
ATOM 700 C CA . TRP A 1 96 ? 0.189 -10.418 2.947 1.00 93.88 96 TRP A CA 1
ATOM 701 C C . TRP A 1 96 ? 1.614 -10.267 3.457 1.00 93.88 96 TRP A C 1
ATOM 703 O O . TRP A 1 96 ? 1.983 -10.919 4.426 1.00 93.88 96 TRP A O 1
ATOM 713 N N . ASP A 1 97 ? 2.402 -9.423 2.796 1.00 92.06 97 ASP A N 1
ATOM 714 C CA . ASP A 1 97 ? 3.780 -9.136 3.176 1.00 92.06 97 ASP A CA 1
ATOM 715 C C . ASP A 1 97 ? 4.238 -7.809 2.554 1.00 92.06 97 ASP A C 1
ATOM 717 O O . ASP A 1 97 ? 3.595 -7.277 1.638 1.00 92.06 97 ASP A O 1
ATOM 721 N N . ILE A 1 98 ? 5.359 -7.281 3.033 1.00 92.56 98 ILE A N 1
ATOM 722 C CA . ILE A 1 98 ? 6.003 -6.074 2.515 1.00 92.56 98 ILE A CA 1
ATOM 723 C C . ILE A 1 98 ? 7.492 -6.324 2.268 1.00 92.56 98 ILE A C 1
ATOM 725 O O . ILE A 1 98 ? 8.166 -7.054 2.989 1.00 92.56 98 ILE A O 1
ATOM 729 N N . GLY A 1 99 ? 8.038 -5.686 1.238 1.00 88.31 99 GLY A N 1
ATOM 730 C CA . GLY A 1 99 ? 9.459 -5.774 0.929 1.00 88.31 99 GLY A CA 1
ATOM 731 C C . GLY A 1 99 ? 10.324 -5.149 2.026 1.00 88.31 99 GLY A C 1
ATOM 732 O O . GLY A 1 99 ? 10.028 -4.067 2.527 1.00 88.31 99 GLY A O 1
ATOM 733 N N . ILE A 1 100 ? 11.452 -5.793 2.331 1.00 85.12 100 ILE A N 1
ATOM 734 C CA . ILE A 1 100 ? 12.421 -5.326 3.337 1.00 85.12 100 ILE A CA 1
ATOM 735 C C . ILE A 1 100 ? 13.206 -4.074 2.908 1.00 85.12 100 ILE A C 1
ATOM 737 O O . ILE A 1 100 ? 13.776 -3.381 3.745 1.00 85.12 100 ILE A O 1
ATOM 741 N N . GLU A 1 101 ? 13.217 -3.747 1.613 1.00 86.88 101 GLU A N 1
ATOM 742 C CA . GLU A 1 101 ? 13.943 -2.606 1.053 1.00 86.88 101 GLU A CA 1
ATOM 743 C C . GLU A 1 101 ? 13.031 -1.706 0.213 1.00 86.88 101 GLU A C 1
ATOM 745 O O . GLU A 1 101 ? 12.161 -2.169 -0.530 1.00 86.88 101 GLU A O 1
ATOM 750 N N . LYS A 1 102 ? 13.285 -0.393 0.275 1.00 90.19 102 LYS A N 1
ATOM 751 C CA . LYS A 1 102 ? 12.661 0.578 -0.627 1.00 90.19 102 LYS A CA 1
ATOM 752 C C . LYS A 1 102 ? 13.320 0.523 -2.000 1.00 90.19 102 LYS A C 1
ATOM 754 O O . LYS A 1 102 ? 14.526 0.720 -2.147 1.00 90.19 102 LYS A O 1
ATOM 759 N N . THR A 1 103 ? 12.508 0.355 -3.034 1.00 88.19 103 THR A N 1
ATOM 760 C CA . THR A 1 103 ? 12.960 0.370 -4.425 1.00 88.19 103 THR A CA 1
ATOM 761 C C . THR A 1 103 ? 12.968 1.801 -4.960 1.00 88.19 103 THR A C 1
ATOM 763 O O . THR A 1 103 ? 11.926 2.452 -5.052 1.00 88.19 103 THR A O 1
ATOM 766 N N . LYS A 1 104 ? 14.140 2.303 -5.368 1.00 87.38 104 LYS A N 1
ATOM 767 C CA . LYS A 1 104 ? 14.259 3.590 -6.072 1.00 87.38 104 LYS A CA 1
ATOM 768 C C . LYS A 1 104 ? 14.008 3.404 -7.561 1.00 87.38 104 LYS A C 1
ATOM 770 O O . LYS A 1 104 ? 14.794 2.770 -8.260 1.00 87.38 104 LYS A O 1
ATOM 775 N N . VAL A 1 105 ? 12.947 4.024 -8.066 1.00 80.31 105 VAL A N 1
ATOM 776 C CA . VAL A 1 105 ? 12.601 3.999 -9.491 1.00 80.31 105 VAL A CA 1
ATOM 777 C C . VAL A 1 105 ? 12.853 5.373 -10.102 1.00 80.31 105 VAL A C 1
ATOM 779 O O . VAL A 1 105 ? 12.362 6.395 -9.614 1.00 80.31 105 VAL A O 1
ATOM 782 N N . ALA A 1 106 ? 13.617 5.409 -11.194 1.00 78.94 106 ALA A N 1
ATOM 783 C CA . ALA A 1 106 ? 13.864 6.635 -11.944 1.00 78.94 106 ALA A CA 1
ATOM 784 C C . ALA A 1 106 ? 12.556 7.172 -12.550 1.00 78.94 106 ALA A C 1
ATOM 786 O O . ALA A 1 106 ? 11.795 6.440 -13.182 1.00 78.94 106 ALA A O 1
ATOM 787 N N . THR A 1 107 ? 12.302 8.472 -12.406 1.00 71.00 107 THR A N 1
ATOM 788 C CA . THR A 1 107 ? 11.071 9.116 -12.904 1.00 71.00 107 THR A CA 1
ATOM 789 C C . THR A 1 107 ? 11.197 9.620 -14.344 1.00 71.00 107 THR A C 1
ATOM 791 O O . THR A 1 107 ? 10.328 10.339 -14.831 1.00 71.00 107 THR A O 1
ATOM 794 N N . GLY A 1 108 ? 12.296 9.293 -15.032 1.00 68.44 108 GLY A N 1
ATOM 795 C CA . GLY A 1 108 ? 12.607 9.795 -16.376 1.00 68.44 108 GLY A CA 1
ATOM 796 C C . GLY A 1 108 ? 13.084 11.255 -16.410 1.00 68.44 108 GLY A C 1
ATOM 797 O O . GLY A 1 108 ? 13.531 11.725 -17.454 1.00 68.44 108 GLY A O 1
ATOM 798 N N . LYS A 1 109 ? 13.051 11.973 -15.277 1.00 69.69 109 LYS A N 1
ATOM 799 C CA . LYS A 1 109 ? 13.694 13.287 -15.114 1.00 69.69 109 LYS A CA 1
ATOM 800 C C . LYS A 1 109 ? 15.181 13.099 -14.804 1.00 69.69 109 LYS A C 1
ATOM 802 O O . LYS A 1 109 ? 15.542 12.185 -14.070 1.00 69.69 109 LYS A O 1
ATOM 807 N N . ARG A 1 110 ? 16.036 14.001 -15.308 1.00 63.41 110 ARG A N 1
ATOM 808 C CA . ARG A 1 110 ? 17.515 13.903 -15.265 1.00 63.41 110 ARG A CA 1
ATOM 809 C C . ARG A 1 110 ? 18.111 13.615 -13.873 1.00 63.41 110 ARG A C 1
ATOM 811 O O . ARG A 1 110 ? 19.161 12.996 -13.806 1.00 63.41 110 ARG A O 1
ATOM 818 N N . PHE A 1 111 ? 17.429 14.013 -12.795 1.00 64.19 111 PHE A N 1
ATOM 819 C CA . PHE A 1 111 ? 17.809 13.737 -11.399 1.00 64.19 111 PHE A CA 1
ATOM 820 C C . PHE A 1 111 ? 16.621 13.285 -10.529 1.00 64.19 111 PHE A C 1
ATOM 822 O O . PHE A 1 111 ? 16.629 13.452 -9.314 1.00 64.19 111 PHE A O 1
ATOM 829 N N . GLY A 1 112 ? 15.558 12.759 -11.145 1.00 72.19 112 GLY A N 1
ATOM 830 C CA . GLY A 1 112 ? 14.351 12.362 -10.427 1.00 72.19 112 GLY A CA 1
ATOM 831 C C . GLY A 1 112 ? 14.326 10.865 -10.144 1.00 72.19 112 GLY A C 1
ATOM 832 O O . GLY A 1 112 ? 14.297 10.057 -11.071 1.00 72.19 112 GLY A O 1
ATOM 833 N N . SER A 1 113 ? 14.257 10.495 -8.870 1.00 80.12 113 SER A N 1
ATOM 834 C CA . SER A 1 113 ? 13.875 9.148 -8.440 1.00 80.12 113 SER A CA 1
ATOM 835 C C . SER A 1 113 ? 12.728 9.251 -7.442 1.00 80.12 113 SER A C 1
ATOM 837 O O . SER A 1 113 ? 12.610 10.259 -6.747 1.00 80.12 113 SER A O 1
ATOM 839 N N . ARG A 1 114 ? 11.857 8.245 -7.424 1.00 85.88 114 ARG A N 1
ATOM 840 C CA . ARG A 1 114 ? 10.818 8.089 -6.404 1.00 85.88 114 ARG A CA 1
ATOM 841 C C . ARG A 1 114 ? 11.008 6.730 -5.746 1.00 85.88 114 ARG A C 1
ATOM 843 O O . ARG A 1 114 ? 11.359 5.763 -6.423 1.00 85.88 114 ARG A O 1
ATOM 850 N N . GLU A 1 115 ? 10.826 6.695 -4.437 1.00 92.06 115 GLU A N 1
ATOM 851 C CA . GLU A 1 115 ? 10.873 5.466 -3.655 1.00 92.06 115 GLU A CA 1
ATOM 852 C C . GLU A 1 115 ? 9.521 4.766 -3.709 1.00 92.06 115 GLU A C 1
ATOM 854 O O . GLU A 1 115 ? 8.478 5.420 -3.758 1.00 92.06 115 GLU A O 1
ATOM 859 N N . TYR A 1 116 ? 9.568 3.442 -3.724 1.00 93.81 116 TYR A N 1
ATOM 860 C CA . TYR A 1 116 ? 8.415 2.558 -3.686 1.00 93.81 116 TYR A CA 1
ATOM 861 C C . TYR A 1 116 ? 8.698 1.426 -2.706 1.00 93.81 116 TYR A C 1
ATOM 863 O O . TYR A 1 116 ? 9.853 1.033 -2.523 1.00 93.81 116 TYR A O 1
ATOM 871 N N . ILE A 1 117 ? 7.645 0.891 -2.107 1.00 94.88 117 ILE A N 1
ATOM 872 C CA . ILE A 1 117 ? 7.698 -0.283 -1.238 1.00 94.88 117 ILE A CA 1
ATOM 873 C C . ILE A 1 117 ? 6.957 -1.406 -1.960 1.00 94.88 117 ILE A C 1
ATOM 875 O O . ILE A 1 117 ? 5.871 -1.191 -2.506 1.00 94.88 117 ILE A O 1
ATOM 879 N N . THR A 1 118 ? 7.573 -2.586 -2.011 1.00 95.06 118 THR A N 1
ATOM 880 C CA . THR A 1 118 ? 6.916 -3.787 -2.532 1.00 95.06 118 THR A CA 1
ATOM 881 C C . THR A 1 118 ? 5.874 -4.251 -1.528 1.00 95.06 118 THR A C 1
ATOM 883 O O . THR A 1 118 ? 6.168 -4.342 -0.341 1.00 95.06 118 THR A O 1
ATOM 886 N N . VAL A 1 119 ? 4.673 -4.555 -1.999 1.00 95.75 119 VAL A N 1
ATOM 887 C CA . VAL A 1 119 ? 3.570 -5.081 -1.198 1.00 95.75 119 VAL A CA 1
ATOM 888 C C . VAL A 1 119 ? 3.062 -6.347 -1.868 1.00 95.75 119 VAL A C 1
ATOM 890 O O . VAL A 1 119 ? 2.704 -6.325 -3.048 1.00 95.75 119 VAL A O 1
ATOM 893 N N . VAL A 1 120 ? 3.037 -7.444 -1.121 1.00 94.75 120 VAL A N 1
ATOM 894 C CA . VAL A 1 120 ? 2.535 -8.736 -1.586 1.00 94.75 120 VAL A CA 1
ATOM 895 C C . VAL A 1 120 ? 1.034 -8.782 -1.341 1.00 94.75 120 VAL A C 1
ATOM 897 O O . VAL A 1 120 ? 0.558 -8.569 -0.223 1.00 94.75 120 VAL A O 1
ATOM 900 N N . THR A 1 121 ? 0.275 -9.049 -2.399 1.00 92.69 121 THR A N 1
ATOM 901 C CA . THR A 1 121 ? -1.190 -9.083 -2.360 1.00 92.69 121 THR A CA 1
ATOM 902 C C . THR A 1 121 ? -1.725 -10.302 -3.103 1.00 92.69 121 THR A C 1
ATOM 904 O O . THR A 1 121 ? -1.019 -10.926 -3.897 1.00 92.69 121 THR A O 1
ATOM 907 N N . GLY A 1 122 ? -3.025 -10.576 -2.965 1.00 87.94 122 GLY A N 1
ATOM 908 C CA . GLY A 1 122 ? -3.704 -11.594 -3.778 1.00 87.94 122 GLY A CA 1
ATOM 909 C C . GLY A 1 122 ? -3.744 -11.319 -5.284 1.00 87.94 122 GLY A C 1
ATOM 910 O O . GLY A 1 122 ? -4.123 -12.205 -6.047 1.00 87.94 122 GLY A O 1
ATOM 911 N N . ARG A 1 123 ? -3.347 -10.120 -5.732 1.00 85.19 123 ARG A N 1
ATOM 912 C CA . ARG A 1 123 ? -3.197 -9.766 -7.155 1.00 85.19 123 ARG A CA 1
ATOM 913 C C . ARG A 1 123 ? -1.742 -9.820 -7.637 1.00 85.19 123 ARG A C 1
ATOM 915 O O . ARG A 1 123 ? -1.466 -9.445 -8.774 1.00 85.19 123 ARG A O 1
ATOM 922 N N . GLY A 1 124 ? -0.836 -10.315 -6.796 1.00 89.56 124 GLY A N 1
ATOM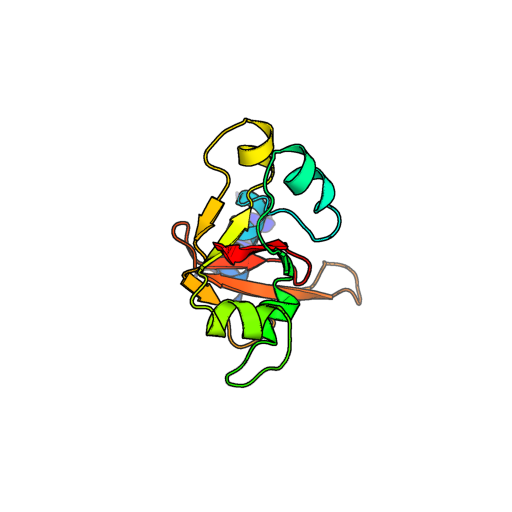 923 C CA . GLY A 1 124 ? 0.603 -10.328 -7.027 1.00 89.56 124 GLY A CA 1
ATOM 924 C C . GLY A 1 124 ? 1.313 -9.145 -6.374 1.00 89.56 124 GLY A C 1
ATOM 925 O O . GLY A 1 124 ? 0.704 -8.338 -5.663 1.00 89.56 124 GLY A O 1
ATOM 926 N N . ASP A 1 125 ? 2.617 -9.073 -6.620 1.00 93.31 125 ASP A N 1
ATOM 927 C CA . ASP A 1 125 ? 3.491 -8.060 -6.037 1.00 93.31 125 ASP A CA 1
ATOM 928 C C . ASP A 1 125 ? 3.235 -6.694 -6.670 1.00 93.31 125 ASP A C 1
ATOM 930 O O . ASP A 1 125 ? 3.246 -6.536 -7.894 1.00 93.31 125 ASP A O 1
ATOM 934 N N . ALA A 1 126 ? 3.035 -5.692 -5.822 1.00 95.31 126 ALA A N 1
ATOM 935 C CA . ALA A 1 126 ? 2.777 -4.320 -6.219 1.00 95.31 126 ALA A CA 1
ATOM 936 C C . ALA A 1 126 ? 3.878 -3.395 -5.696 1.00 95.31 126 ALA A C 1
ATOM 938 O O . ALA A 1 126 ? 4.238 -3.454 -4.526 1.00 95.31 126 ALA A O 1
ATOM 939 N N . LEU A 1 127 ? 4.385 -2.496 -6.540 1.00 95.00 127 LEU A N 1
ATOM 940 C CA . LEU A 1 127 ? 5.204 -1.37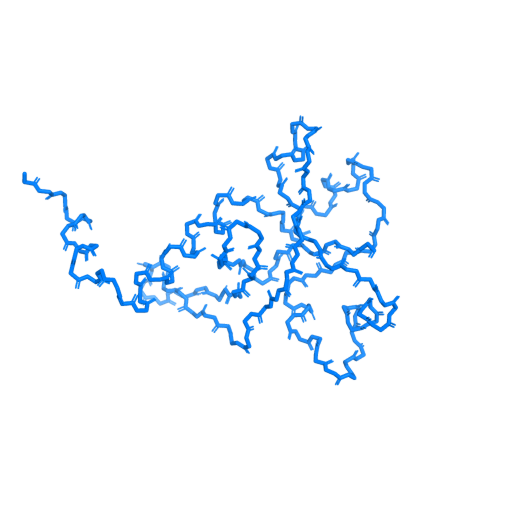3 -6.080 1.00 95.00 127 LEU A CA 1
ATOM 941 C C . LEU A 1 127 ? 4.298 -0.176 -5.811 1.00 95.00 127 LEU A C 1
ATOM 943 O O . LEU A 1 127 ? 3.757 0.421 -6.745 1.00 95.00 127 LEU A O 1
ATOM 947 N N . LEU A 1 128 ? 4.165 0.178 -4.536 1.00 95.88 128 LEU A N 1
ATOM 948 C CA . LEU A 1 128 ? 3.293 1.249 -4.063 1.00 95.88 128 LEU A CA 1
ATOM 949 C C . LEU A 1 128 ? 4.105 2.393 -3.463 1.00 95.88 128 LEU A C 1
ATOM 951 O O . LEU A 1 128 ? 5.258 2.226 -3.057 1.00 95.88 128 LEU A O 1
ATOM 955 N N . ALA A 1 129 ? 3.521 3.588 -3.465 1.00 95.19 129 ALA A N 1
ATOM 956 C CA . ALA A 1 129 ? 4.184 4.762 -2.924 1.00 95.19 129 ALA A CA 1
ATOM 957 C C . ALA A 1 129 ? 4.198 4.711 -1.379 1.00 95.19 129 ALA A C 1
ATOM 959 O O . ALA A 1 129 ? 3.249 4.185 -0.794 1.00 95.19 129 ALA A O 1
ATOM 960 N N . PRO A 1 130 ? 5.224 5.249 -0.696 1.00 95.44 130 PRO A N 1
ATOM 961 C CA . PRO A 1 130 ? 5.301 5.209 0.769 1.00 95.44 130 PRO A CA 1
ATOM 962 C C . PRO A 1 130 ? 4.109 5.871 1.479 1.00 95.44 130 PRO A C 1
ATOM 964 O O . PRO A 1 130 ? 3.713 5.444 2.558 1.00 95.44 130 PRO A O 1
ATOM 967 N N . ASP A 1 131 ? 3.493 6.867 0.843 1.00 96.62 131 ASP A N 1
ATOM 968 C CA . ASP A 1 131 ? 2.295 7.572 1.303 1.00 96.62 131 ASP A CA 1
ATOM 969 C C . ASP A 1 131 ? 0.981 6.821 1.021 1.00 96.62 131 ASP A C 1
ATOM 971 O O . ASP A 1 131 ? -0.094 7.367 1.242 1.00 96.62 131 ASP A O 1
ATOM 975 N N . THR A 1 132 ? 1.026 5.573 0.542 1.00 97.50 132 THR A N 1
ATOM 976 C CA . THR A 1 132 ? -0.182 4.745 0.362 1.00 97.50 132 THR A CA 1
ATOM 977 C C . THR A 1 132 ? -0.837 4.455 1.713 1.00 97.50 132 THR A C 1
ATOM 979 O O . THR A 1 132 ? -0.145 4.110 2.671 1.00 97.50 132 THR A O 1
ATOM 982 N N . LEU A 1 133 ? -2.163 4.567 1.797 1.00 97.12 133 LEU A N 1
ATOM 983 C CA . LEU A 1 133 ? -2.926 4.275 3.009 1.00 97.12 133 LEU A CA 1
ATOM 984 C C . LEU A 1 133 ? -3.035 2.772 3.274 1.00 97.12 133 LEU A C 1
ATOM 986 O O . LEU A 1 133 ? -3.393 1.987 2.393 1.00 97.12 133 LEU A O 1
ATOM 990 N N . ILE A 1 134 ? -2.815 2.413 4.535 1.00 97.56 134 ILE A N 1
ATOM 991 C CA . ILE A 1 134 ? -3.071 1.099 5.118 1.00 97.56 134 ILE A CA 1
ATOM 992 C C . ILE A 1 134 ? -4.222 1.236 6.104 1.00 97.56 134 ILE A C 1
ATOM 994 O O . ILE A 1 134 ? -4.165 2.046 7.029 1.00 97.56 134 ILE A O 1
ATOM 998 N N . LEU A 1 135 ? -5.265 0.438 5.909 1.00 97.44 135 LEU A N 1
ATOM 999 C CA . LEU A 1 135 ? -6.396 0.326 6.820 1.00 97.44 135 LEU A CA 1
ATOM 1000 C C . LEU A 1 135 ? -6.264 -0.944 7.661 1.00 97.44 135 LEU A C 1
ATOM 1002 O O . LEU A 1 135 ? -5.995 -2.012 7.119 1.00 97.44 135 LEU A O 1
ATOM 1006 N N . TRP A 1 136 ? -6.508 -0.834 8.964 1.00 96.75 136 TRP A N 1
ATOM 1007 C CA . TRP A 1 136 ? -6.324 -1.927 9.920 1.00 96.75 136 TRP A CA 1
ATOM 1008 C C . TRP A 1 136 ? -7.662 -2.525 10.355 1.00 96.75 136 TRP A C 1
ATOM 1010 O O . TRP A 1 136 ? -8.553 -1.786 10.787 1.00 96.75 136 TRP A O 1
ATOM 1020 N N . ARG A 1 137 ? -7.825 -3.846 10.246 1.00 93.56 137 ARG A N 1
ATOM 1021 C CA . ARG A 1 137 ? -9.036 -4.559 10.692 1.00 93.56 137 ARG A CA 1
ATOM 1022 C C . ARG A 1 137 ? -8.765 -5.478 11.861 1.00 93.56 137 ARG A C 1
ATOM 1024 O O . ARG A 1 137 ? -7.763 -6.210 11.797 1.00 93.56 137 ARG A O 1
#

Foldseek 3Di:
DDDPVVVVLVVQPPHPVNVQVVQAVVQVVLQFDFLVCVVVCVVLPQPFDKDFLLQCLVLDVPDPGPNVVLVVVVWWKWTFRSVCSVVVHPRTWGFPDKDNDWDWDAPPPPPDTATFIWTQTPVGIHTYHRRGMIGID

pLDDT: mean 87.42, std 10.38, range [57.0, 97.56]

Radius of gyration: 16.41 Å; chains: 1; bounding box: 37×26×56 Å

Sequence (137 aa):
MGTRSERAAARYAGSALAEANRARAVGVELGALLEADTETLRVNGYRQPVTTLDALWAAGPGSDNDAGRQIDEGREPYLVCGEALSQGMHALLPVWDIGIEKTKVATGKRFGSREYITVVTGRGDALLAPDTLILWR

Organism: NCBI:txid611301